Protein AF-A0A6N2R2C9-F1 (afdb_monomer_lite)

Organism: NCBI:txid674529

Structure (mmCIF, N/CA/C/O backbone):
data_AF-A0A6N2R2C9-F1
#
_entry.id   AF-A0A6N2R2C9-F1
#
loop_
_atom_site.group_PDB
_atom_site.id
_atom_site.type_symbol
_atom_site.label_atom_id
_atom_site.label_alt_id
_atom_site.label_comp_id
_atom_site.label_asym_id
_atom_site.label_entity_id
_atom_site.label_seq_id
_atom_site.pdbx_PDB_ins_code
_atom_site.Cartn_x
_atom_site.Cartn_y
_atom_site.Cartn_z
_atom_site.occupancy
_atom_site.B_iso_or_equiv
_atom_site.auth_seq_id
_atom_site.auth_comp_id
_atom_site.auth_asym_id
_atom_site.auth_atom_id
_atom_site.pdbx_PDB_model_num
ATOM 1 N N . MET A 1 1 ? 15.993 -13.876 -35.920 1.00 59.88 1 MET A N 1
ATOM 2 C CA . 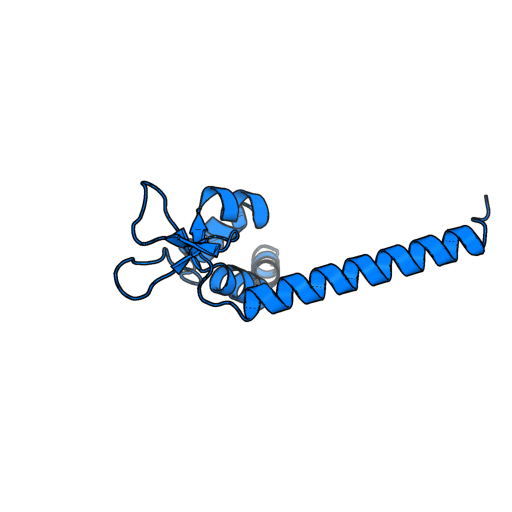MET A 1 1 ? 16.443 -12.475 -36.031 1.00 59.88 1 MET A CA 1
ATOM 3 C C . MET A 1 1 ? 17.243 -12.189 -34.775 1.00 59.88 1 MET A C 1
ATOM 5 O O . MET A 1 1 ? 16.663 -12.240 -33.697 1.00 59.88 1 MET A O 1
ATOM 9 N N . GLU A 1 2 ? 18.564 -12.057 -34.881 1.00 79.12 2 GLU A N 1
ATOM 10 C CA . GLU A 1 2 ? 19.396 -11.704 -33.725 1.00 79.12 2 GLU A CA 1
ATOM 11 C C . GLU A 1 2 ? 19.153 -10.237 -33.366 1.00 79.12 2 GLU A C 1
ATOM 13 O O . GLU A 1 2 ? 19.102 -9.375 -34.241 1.00 79.12 2 GLU A O 1
ATOM 18 N N . ILE A 1 3 ? 18.924 -9.974 -32.081 1.00 76.44 3 ILE A N 1
ATOM 19 C CA . ILE A 1 3 ? 18.761 -8.615 -31.564 1.00 76.44 3 ILE A CA 1
ATOM 20 C C . ILE A 1 3 ? 20.155 -7.997 -31.486 1.00 76.44 3 ILE A C 1
ATOM 22 O O . ILE A 1 3 ? 21.055 -8.599 -30.901 1.00 76.44 3 ILE A O 1
ATOM 26 N N . ASP A 1 4 ? 20.311 -6.802 -32.055 1.00 91.69 4 ASP A N 1
ATOM 27 C CA . ASP A 1 4 ? 21.563 -6.048 -32.027 1.00 91.69 4 ASP A CA 1
ATOM 28 C C . ASP A 1 4 ? 22.103 -5.928 -30.579 1.00 91.69 4 ASP A C 1
ATOM 30 O O . ASP A 1 4 ? 21.334 -5.602 -29.663 1.00 91.69 4 ASP A O 1
ATOM 34 N N . PRO A 1 5 ? 23.402 -6.189 -30.337 1.00 89.25 5 PRO A N 1
ATOM 35 C CA . PRO A 1 5 ? 23.994 -6.131 -29.001 1.00 89.25 5 PRO A CA 1
ATOM 36 C C . PRO A 1 5 ? 23.777 -4.798 -28.267 1.00 89.25 5 PRO A C 1
ATOM 38 O O . PRO A 1 5 ? 23.577 -4.802 -27.051 1.00 89.25 5 PRO A O 1
ATOM 41 N N . ILE A 1 6 ? 23.761 -3.672 -28.986 1.00 89.56 6 ILE A N 1
ATOM 42 C CA . ILE A 1 6 ? 23.515 -2.333 -28.433 1.00 89.56 6 ILE A CA 1
ATOM 43 C C . ILE A 1 6 ? 22.054 -2.216 -27.987 1.00 89.56 6 ILE A C 1
ATOM 45 O O . ILE A 1 6 ? 21.775 -1.737 -26.886 1.00 89.56 6 ILE A O 1
ATOM 49 N N . ILE A 1 7 ? 21.115 -2.716 -28.798 1.00 86.56 7 ILE A N 1
ATOM 50 C CA . ILE A 1 7 ? 19.684 -2.738 -28.456 1.00 86.56 7 ILE A CA 1
ATOM 51 C C . ILE A 1 7 ? 19.449 -3.610 -27.219 1.00 86.56 7 ILE A C 1
ATOM 53 O O . ILE A 1 7 ? 18.740 -3.204 -26.296 1.00 86.56 7 ILE A O 1
ATOM 57 N N . LYS A 1 8 ? 20.085 -4.784 -27.154 1.00 90.88 8 LYS A N 1
ATOM 58 C CA . LYS A 1 8 ? 20.008 -5.669 -25.986 1.00 90.88 8 LYS A CA 1
ATOM 59 C C . LYS A 1 8 ? 20.533 -4.980 -24.722 1.00 90.88 8 LYS A C 1
ATOM 61 O O . LYS A 1 8 ? 19.867 -5.018 -23.689 1.00 90.88 8 LYS A O 1
ATOM 66 N N . GLN A 1 9 ? 21.679 -4.304 -24.809 1.00 90.31 9 GLN A N 1
ATOM 67 C CA . GLN A 1 9 ? 22.265 -3.586 -23.678 1.00 90.31 9 GLN A CA 1
ATOM 68 C C . GLN A 1 9 ? 21.373 -2.429 -23.200 1.00 90.31 9 GLN A C 1
ATOM 70 O O . GLN A 1 9 ? 21.184 -2.256 -21.995 1.00 90.31 9 GLN A O 1
ATOM 75 N N . ALA A 1 10 ? 20.773 -1.670 -24.120 1.00 90.62 10 ALA A N 1
ATOM 76 C CA . ALA A 1 10 ? 19.844 -0.594 -23.781 1.00 90.62 10 ALA A CA 1
ATOM 77 C C . ALA A 1 10 ? 18.594 -1.115 -23.046 1.00 90.62 10 ALA A C 1
ATOM 79 O O . ALA A 1 10 ? 18.179 -0.528 -22.045 1.00 90.62 10 ALA A O 1
ATOM 80 N N . ILE A 1 11 ? 18.035 -2.250 -23.487 1.00 87.81 11 ILE A N 1
ATOM 81 C CA . ILE A 1 11 ? 16.906 -2.912 -22.814 1.00 87.81 11 ILE A CA 1
AT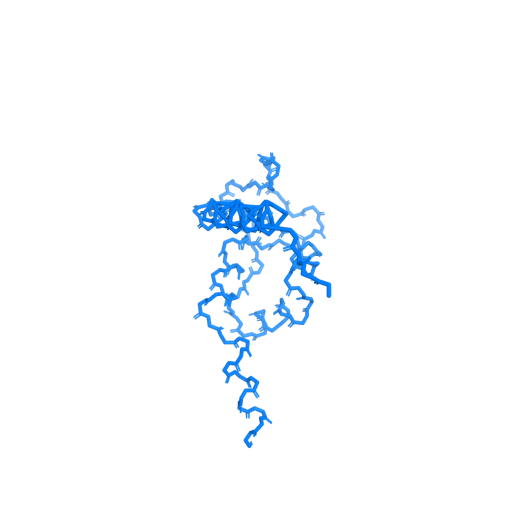OM 82 C C . ILE A 1 11 ? 17.302 -3.352 -21.399 1.00 87.81 11 ILE A C 1
ATOM 84 O O . ILE A 1 11 ? 16.572 -3.087 -20.445 1.00 87.81 11 ILE A O 1
ATOM 88 N N . GLU A 1 12 ? 18.466 -3.982 -21.232 1.00 91.06 12 GLU A N 1
ATOM 89 C CA . GLU A 1 12 ? 18.948 -4.428 -19.920 1.00 91.06 12 GLU A CA 1
ATOM 90 C C . GLU A 1 12 ? 19.169 -3.260 -18.946 1.00 91.06 12 GLU A C 1
ATOM 92 O O . GLU A 1 12 ? 18.816 -3.366 -17.768 1.00 91.06 12 GLU A O 1
ATOM 97 N N . ILE A 1 13 ? 19.715 -2.136 -19.424 1.00 92.56 13 ILE A N 1
ATOM 98 C CA . ILE A 1 13 ? 19.873 -0.910 -18.627 1.00 92.56 13 ILE A CA 1
ATOM 99 C C . ILE A 1 13 ? 18.502 -0.350 -18.242 1.00 92.56 13 ILE A C 1
ATOM 101 O O . ILE A 1 13 ? 18.270 -0.074 -17.065 1.00 92.56 13 ILE A O 1
ATOM 105 N N . GLY A 1 14 ? 17.578 -0.236 -19.199 1.00 87.38 14 GLY A N 1
ATOM 106 C CA . GLY A 1 14 ? 16.224 0.256 -18.945 1.00 87.38 14 GLY A CA 1
ATOM 107 C C . GLY A 1 14 ? 15.482 -0.579 -17.898 1.00 87.38 14 GLY A C 1
ATOM 108 O O . GLY A 1 14 ? 14.892 -0.028 -16.970 1.00 87.38 14 GLY A O 1
ATOM 109 N N . ILE A 1 15 ? 15.581 -1.910 -17.982 1.00 89.12 15 ILE A N 1
ATOM 110 C CA . ILE A 1 15 ? 14.994 -2.828 -16.996 1.00 89.12 15 ILE A CA 1
ATOM 111 C C . ILE A 1 15 ? 15.627 -2.625 -15.614 1.00 89.12 15 ILE A C 1
ATOM 113 O O . ILE A 1 15 ? 14.904 -2.537 -14.621 1.00 89.12 15 ILE A O 1
ATOM 117 N N . LYS A 1 16 ? 16.961 -2.526 -15.528 1.00 90.62 16 LYS A N 1
ATOM 118 C CA . LYS A 1 16 ? 17.662 -2.295 -14.253 1.00 90.62 16 LYS A CA 1
ATOM 119 C C . LYS A 1 16 ? 17.223 -0.990 -13.596 1.00 90.62 16 LYS A C 1
ATOM 121 O O . LYS A 1 16 ? 16.858 -1.010 -12.422 1.00 90.62 16 LYS A O 1
ATOM 126 N N . LEU A 1 17 ? 17.196 0.102 -14.359 1.00 89.50 17 LEU A N 1
ATOM 127 C CA . LEU A 1 17 ? 16.756 1.411 -13.875 1.00 89.50 17 LEU A CA 1
ATOM 128 C C . LEU A 1 17 ? 15.294 1.378 -13.419 1.00 89.50 17 LEU A C 1
ATOM 130 O O . LEU A 1 17 ? 14.974 1.895 -12.352 1.00 89.50 17 LEU A O 1
ATOM 134 N N . GLY A 1 18 ? 14.416 0.712 -14.174 1.00 83.38 18 GLY A N 1
ATOM 135 C CA . GLY A 1 18 ? 13.014 0.540 -13.791 1.00 83.38 18 GLY A CA 1
ATOM 136 C C . GLY A 1 18 ? 12.847 -0.231 -12.476 1.00 83.38 18 GLY A C 1
ATOM 137 O O . GLY A 1 18 ? 12.096 0.191 -11.597 1.00 83.38 18 GLY A O 1
ATOM 138 N N . ILE A 1 19 ? 13.586 -1.332 -12.301 1.00 84.00 19 ILE A N 1
ATOM 139 C CA . ILE A 1 19 ? 13.575 -2.120 -11.057 1.00 84.00 19 ILE A CA 1
ATOM 140 C C . ILE A 1 19 ? 14.098 -1.291 -9.879 1.00 84.00 19 ILE A C 1
ATOM 142 O O . ILE A 1 19 ? 13.546 -1.365 -8.779 1.00 84.00 19 ILE A O 1
ATOM 146 N N . GLU A 1 20 ? 15.166 -0.525 -10.084 1.00 88.19 20 GLU A N 1
ATOM 147 C CA . GLU A 1 20 ? 15.757 0.317 -9.047 1.00 88.19 20 GLU A CA 1
ATOM 148 C C . GLU A 1 20 ? 14.812 1.448 -8.625 1.00 88.19 20 GLU A C 1
ATOM 150 O O . GLU A 1 20 ? 14.566 1.621 -7.430 1.00 88.19 20 GLU A O 1
ATOM 155 N N . ALA A 1 21 ? 14.200 2.143 -9.587 1.00 84.25 21 ALA A N 1
ATOM 156 C CA . ALA A 1 21 ? 13.194 3.168 -9.326 1.00 84.25 21 ALA A CA 1
ATOM 157 C C . ALA A 1 21 ? 12.016 2.607 -8.513 1.00 84.25 21 ALA A C 1
ATOM 159 O O . ALA A 1 21 ? 11.673 3.159 -7.465 1.00 84.25 21 ALA A O 1
ATOM 160 N N . TYR A 1 22 ? 11.478 1.451 -8.918 1.00 80.88 22 TYR A N 1
ATOM 161 C CA . TYR A 1 22 ? 10.410 0.772 -8.183 1.00 80.88 22 TYR A CA 1
ATOM 162 C C . TYR A 1 22 ? 10.822 0.420 -6.748 1.00 80.88 22 TYR A C 1
ATOM 164 O O . TYR A 1 22 ? 10.072 0.651 -5.798 1.00 80.88 22 TYR A O 1
ATOM 172 N N . ARG A 1 23 ? 12.029 -0.129 -6.554 1.00 82.38 23 ARG A N 1
ATOM 173 C CA . ARG A 1 23 ? 12.541 -0.459 -5.214 1.00 82.38 23 ARG A CA 1
ATOM 174 C C . ARG A 1 23 ? 12.670 0.785 -4.342 1.00 82.38 23 ARG A C 1
ATOM 176 O O . ARG A 1 23 ? 12.336 0.718 -3.159 1.00 82.38 23 ARG A O 1
ATOM 183 N N . ASN A 1 24 ? 13.132 1.896 -4.905 1.00 85.19 24 ASN A N 1
ATOM 184 C CA . ASN A 1 24 ? 13.299 3.153 -4.184 1.00 85.19 24 ASN A CA 1
ATOM 185 C C . ASN A 1 24 ? 11.952 3.742 -3.757 1.00 85.19 24 ASN A C 1
ATOM 187 O O . ASN A 1 24 ? 11.776 4.045 -2.576 1.00 85.19 24 ASN A O 1
ATOM 191 N N . GLU A 1 25 ? 10.984 3.810 -4.671 1.00 79.75 25 GLU A N 1
ATOM 192 C CA . GLU A 1 25 ? 9.621 4.270 -4.383 1.00 79.75 25 GLU A CA 1
ATOM 193 C C . GLU A 1 25 ? 8.944 3.385 -3.326 1.00 79.75 25 GLU A C 1
ATOM 195 O O . GLU A 1 25 ? 8.449 3.869 -2.306 1.00 79.75 25 GLU A O 1
ATOM 200 N N . ARG A 1 26 ? 9.016 2.060 -3.499 1.00 79.56 26 ARG A N 1
ATOM 201 C CA . ARG A 1 26 ? 8.521 1.086 -2.521 1.00 79.56 26 ARG A CA 1
ATOM 202 C C . ARG A 1 26 ? 9.132 1.319 -1.140 1.00 79.56 26 ARG A C 1
ATOM 204 O O . ARG A 1 26 ? 8.414 1.341 -0.140 1.00 79.56 26 ARG A O 1
ATOM 211 N N . ASN A 1 27 ? 10.453 1.465 -1.062 1.00 81.06 27 ASN A N 1
ATOM 212 C CA . ASN A 1 27 ? 11.151 1.654 0.207 1.00 81.06 27 ASN A CA 1
ATOM 213 C C . ASN A 1 27 ? 10.788 2.993 0.863 1.00 81.06 27 ASN A C 1
ATOM 215 O O . ASN A 1 27 ? 10.672 3.049 2.089 1.00 81.06 27 ASN A O 1
ATOM 219 N N . ALA A 1 28 ? 10.579 4.053 0.079 1.00 80.12 28 ALA A N 1
ATOM 220 C CA . ALA A 1 28 ? 10.089 5.333 0.580 1.00 80.12 28 ALA A CA 1
ATOM 221 C C . ALA A 1 28 ? 8.679 5.191 1.180 1.00 80.12 28 ALA A C 1
ATOM 223 O O . ALA A 1 28 ? 8.453 5.606 2.319 1.00 80.12 28 ALA A O 1
ATOM 224 N N . ASN A 1 29 ? 7.775 4.501 0.481 1.00 79.94 29 ASN A N 1
ATOM 225 C CA . ASN A 1 29 ? 6.405 4.256 0.939 1.00 79.94 29 ASN A CA 1
ATOM 226 C C . ASN A 1 29 ? 6.341 3.358 2.186 1.00 79.94 29 ASN A C 1
ATOM 228 O O . ASN A 1 29 ? 5.558 3.615 3.097 1.00 79.94 29 ASN A O 1
ATOM 232 N N . LEU A 1 30 ? 7.210 2.348 2.293 1.00 78.12 30 LEU A N 1
ATOM 233 C CA . LEU A 1 30 ? 7.322 1.519 3.501 1.00 78.12 30 LEU A CA 1
ATOM 234 C C . LEU A 1 30 ? 7.866 2.296 4.711 1.00 78.12 30 LEU A C 1
ATOM 236 O O . LEU A 1 30 ? 7.489 2.001 5.850 1.00 78.12 30 LEU A O 1
ATOM 240 N N . LYS A 1 31 ? 8.758 3.269 4.483 1.00 83.12 31 LYS A N 1
ATOM 241 C CA . LYS A 1 31 ? 9.277 4.157 5.536 1.00 83.12 31 LYS A CA 1
ATOM 242 C C . LYS A 1 31 ? 8.236 5.192 5.962 1.00 83.12 31 LYS A C 1
ATOM 244 O O . LYS A 1 31 ? 8.151 5.504 7.152 1.00 83.12 31 LYS A O 1
ATOM 249 N N . ASN A 1 32 ? 7.436 5.706 5.028 1.00 85.00 32 ASN A N 1
ATOM 250 C CA . ASN A 1 32 ? 6.434 6.721 5.320 1.00 85.00 32 ASN A CA 1
ATOM 251 C C . ASN A 1 32 ? 5.142 6.110 5.885 1.00 85.00 32 ASN A C 1
ATOM 253 O O . ASN A 1 32 ? 4.210 5.740 5.172 1.00 85.00 32 ASN A O 1
ATOM 257 N N . LYS A 1 33 ? 5.062 6.067 7.216 1.00 88.19 33 LYS A N 1
ATOM 258 C CA . LYS A 1 33 ? 3.907 5.500 7.922 1.00 88.19 33 LYS A CA 1
ATOM 259 C C . LYS A 1 33 ? 2.645 6.376 7.896 1.00 88.19 33 LYS A C 1
ATOM 261 O O . LYS A 1 33 ? 1.602 5.916 8.356 1.00 88.19 33 LYS A O 1
ATOM 266 N N . LYS A 1 34 ? 2.735 7.607 7.378 1.00 90.50 34 LYS A N 1
ATOM 267 C CA . LYS A 1 34 ? 1.664 8.615 7.437 1.00 90.50 34 LYS A CA 1
ATOM 268 C C . LYS A 1 34 ? 0.777 8.673 6.196 1.00 90.50 34 LYS A C 1
ATOM 270 O O . LYS A 1 34 ? -0.205 9.410 6.201 1.00 90.50 34 LYS A O 1
ATOM 275 N N . ILE A 1 35 ? 1.119 7.923 5.149 1.00 92.56 35 ILE A N 1
ATOM 276 C CA . ILE A 1 35 ? 0.343 7.917 3.909 1.00 92.56 35 ILE A CA 1
ATOM 277 C C . ILE A 1 35 ? -0.934 7.103 4.111 1.00 92.56 35 ILE A C 1
ATOM 279 O O . ILE A 1 35 ? -0.884 5.903 4.417 1.00 92.56 35 ILE A O 1
ATOM 283 N N . LEU A 1 36 ? -2.068 7.758 3.892 1.00 93.56 36 LEU A N 1
ATOM 284 C CA . LEU A 1 36 ? -3.370 7.131 3.754 1.00 93.56 36 LEU A CA 1
ATOM 285 C C . LEU A 1 36 ? -3.751 7.026 2.283 1.00 93.56 36 LEU A C 1
ATOM 287 O O . LEU A 1 36 ? -3.594 7.972 1.516 1.00 93.56 36 LEU A O 1
ATOM 291 N N . ILE A 1 37 ? -4.331 5.887 1.924 1.00 94.38 37 ILE A N 1
ATOM 292 C CA . ILE A 1 37 ? -4.975 5.682 0.628 1.00 94.38 37 ILE A CA 1
ATOM 293 C C . ILE A 1 37 ? -6.442 5.345 0.847 1.00 94.38 37 ILE A C 1
ATOM 295 O O . ILE A 1 37 ? -6.795 4.662 1.815 1.00 94.38 37 ILE A O 1
ATOM 299 N N . CYS A 1 38 ? -7.310 5.829 -0.037 1.00 94.38 38 CYS A N 1
ATOM 300 C CA . CYS A 1 38 ? -8.717 5.471 0.026 1.00 94.38 38 CYS A CA 1
ATOM 301 C C . CYS A 1 38 ? -8.928 4.025 -0.454 1.00 94.38 38 CYS A C 1
ATOM 303 O O . CYS A 1 38 ? -8.107 3.453 -1.179 1.00 94.38 38 CYS A O 1
ATOM 305 N N . ARG A 1 39 ? -10.047 3.414 -0.056 1.00 94.06 39 ARG A N 1
ATOM 306 C CA . ARG A 1 39 ? -10.381 2.031 -0.419 1.00 94.06 39 ARG A CA 1
ATOM 307 C C . ARG A 1 39 ? -10.361 1.795 -1.925 1.00 94.06 39 ARG A C 1
ATOM 309 O O . ARG A 1 39 ? -9.808 0.791 -2.354 1.00 94.06 39 ARG A O 1
ATOM 316 N N . SER A 1 40 ? -10.938 2.693 -2.721 1.00 93.19 40 SER A N 1
ATOM 317 C CA . SER A 1 40 ? -10.963 2.549 -4.181 1.00 93.19 40 SER A CA 1
ATOM 318 C C . SER A 1 40 ? -9.559 2.533 -4.780 1.00 93.19 40 SER A C 1
ATOM 320 O O . SER A 1 40 ? -9.284 1.706 -5.648 1.00 93.19 40 SER A O 1
ATOM 322 N N . ASP A 1 41 ? -8.643 3.360 -4.272 1.00 93.56 41 ASP A N 1
ATOM 323 C CA . ASP A 1 41 ? -7.248 3.359 -4.723 1.00 93.56 41 ASP A CA 1
ATOM 324 C C . ASP A 1 41 ? -6.509 2.096 -4.290 1.00 93.56 41 ASP A C 1
ATOM 326 O O . ASP A 1 41 ? -5.774 1.504 -5.083 1.00 93.56 41 ASP A O 1
ATOM 330 N N . ALA A 1 42 ? -6.745 1.634 -3.061 1.00 93.19 42 ALA A N 1
ATOM 331 C CA . ALA A 1 42 ? -6.207 0.369 -2.577 1.00 93.19 42 ALA A CA 1
ATOM 332 C C . ALA A 1 42 ? -6.685 -0.809 -3.443 1.00 93.19 42 ALA A C 1
ATOM 334 O O . ALA A 1 42 ? -5.888 -1.647 -3.865 1.00 93.19 42 ALA A O 1
ATOM 335 N N . GLU A 1 43 ? -7.979 -0.862 -3.759 1.00 94.19 43 GLU A N 1
ATOM 336 C CA . GLU A 1 43 ? -8.564 -1.903 -4.603 1.00 94.19 43 GLU A CA 1
ATOM 337 C C . GLU A 1 43 ? -8.057 -1.824 -6.051 1.00 94.19 43 GLU A C 1
ATOM 339 O O . GLU A 1 43 ? -7.835 -2.871 -6.659 1.00 94.19 43 GLU A O 1
ATOM 344 N N . ARG A 1 44 ? -7.811 -0.618 -6.583 1.00 94.06 44 ARG A N 1
ATOM 345 C CA . ARG A 1 44 ? -7.214 -0.410 -7.913 1.00 94.06 44 ARG A CA 1
ATOM 346 C C . ARG A 1 44 ? -5.761 -0.886 -7.980 1.00 94.06 44 ARG A C 1
ATOM 348 O O . ARG A 1 44 ? -5.371 -1.486 -8.974 1.00 94.06 44 ARG A O 1
ATOM 355 N N . ARG A 1 45 ? -4.967 -0.626 -6.937 1.00 90.38 45 ARG A N 1
ATOM 356 C CA . ARG A 1 45 ? -3.524 -0.933 -6.898 1.00 90.38 45 ARG A CA 1
ATOM 357 C C . ARG A 1 45 ? -3.220 -2.385 -6.553 1.00 90.38 45 ARG A C 1
ATOM 359 O O . ARG A 1 45 ? -2.361 -2.996 -7.175 1.00 90.38 45 ARG A O 1
ATOM 366 N N . PHE A 1 46 ? -3.906 -2.927 -5.550 1.00 89.25 46 PHE A N 1
ATOM 367 C CA . PHE A 1 46 ? -3.615 -4.256 -4.999 1.00 89.25 46 PHE A CA 1
ATOM 368 C C . PHE A 1 46 ? -4.646 -5.313 -5.411 1.00 89.25 46 PHE A C 1
ATOM 370 O O . PHE A 1 46 ? -4.418 -6.505 -5.224 1.00 89.25 46 PHE A O 1
ATOM 377 N N . GLY A 1 47 ? -5.783 -4.893 -5.970 1.00 89.06 47 GLY A N 1
ATOM 378 C CA . GLY A 1 47 ? -6.890 -5.760 -6.350 1.00 89.06 47 GLY A CA 1
ATOM 379 C C . GLY A 1 47 ? -7.959 -5.866 -5.260 1.00 89.06 47 GLY A C 1
ATOM 380 O O . GLY A 1 47 ? -7.683 -6.142 -4.090 1.00 89.06 47 GLY A O 1
ATOM 381 N N . ARG A 1 48 ? -9.229 -5.738 -5.658 1.00 91.25 48 ARG A N 1
ATOM 382 C CA . ARG A 1 48 ? -10.391 -5.828 -4.752 1.00 91.25 48 ARG A CA 1
ATOM 383 C C . ARG A 1 48 ? -10.431 -7.117 -3.925 1.00 91.25 48 ARG A C 1
ATOM 385 O O . ARG A 1 48 ? -10.738 -7.090 -2.733 1.00 91.25 48 ARG A O 1
ATOM 392 N N . GLY A 1 49 ? -10.109 -8.253 -4.547 1.00 88.31 49 GLY A N 1
ATOM 393 C CA . GLY A 1 49 ? -10.069 -9.556 -3.875 1.00 88.31 49 GLY A CA 1
ATOM 394 C C . GLY A 1 49 ? -8.993 -9.643 -2.789 1.00 88.31 49 GLY A C 1
ATOM 395 O O . GLY A 1 49 ? -9.218 -10.295 -1.768 1.00 88.31 49 GLY A O 1
ATOM 396 N N . VAL A 1 50 ? -7.868 -8.948 -2.983 1.00 89.00 50 VAL A N 1
ATOM 397 C CA . VAL A 1 50 ? -6.760 -8.881 -2.023 1.00 89.00 50 VAL A CA 1
ATOM 398 C C . VAL A 1 50 ? -7.174 -8.065 -0.813 1.00 89.00 50 VAL A C 1
ATOM 400 O O . VAL A 1 50 ? -7.172 -8.604 0.291 1.00 89.00 50 VAL A O 1
ATOM 403 N N . ILE A 1 51 ? -7.627 -6.823 -1.017 1.00 92.06 51 ILE A N 1
ATOM 404 C CA . ILE A 1 51 ? -8.069 -5.945 0.077 1.00 92.06 51 ILE A CA 1
ATOM 405 C C . ILE A 1 51 ? -9.146 -6.633 0.920 1.00 92.06 51 ILE A C 1
ATOM 407 O O . ILE A 1 51 ? -9.008 -6.737 2.138 1.00 92.06 51 ILE A O 1
ATOM 411 N N . ARG A 1 52 ? -10.158 -7.229 0.277 1.00 90.25 52 ARG A N 1
ATOM 412 C CA . ARG A 1 52 ? -11.219 -7.960 0.983 1.00 90.25 52 ARG A CA 1
ATOM 413 C C . ARG A 1 52 ? -10.689 -9.156 1.783 1.00 90.25 52 ARG A C 1
ATOM 415 O O . ARG A 1 52 ? -11.224 -9.453 2.849 1.00 90.25 52 ARG A O 1
ATOM 422 N N . ASN A 1 53 ? -9.679 -9.875 1.286 1.00 88.25 53 ASN A N 1
ATOM 423 C CA . ASN A 1 53 ? -9.062 -10.977 2.035 1.00 88.25 53 ASN A CA 1
ATOM 424 C C . ASN A 1 53 ? -8.280 -10.466 3.247 1.00 88.25 53 ASN A C 1
ATOM 426 O O . ASN A 1 53 ? -8.400 -11.047 4.323 1.00 88.25 53 ASN A O 1
ATOM 430 N N . LEU A 1 54 ? -7.509 -9.389 3.078 1.00 89.25 54 LEU A N 1
ATOM 431 C CA . LEU A 1 54 ? -6.738 -8.782 4.161 1.00 89.25 54 LEU A CA 1
ATOM 432 C C . LEU A 1 54 ? -7.660 -8.276 5.283 1.00 89.25 54 LEU A C 1
ATOM 434 O O . LEU A 1 54 ? -7.392 -8.551 6.451 1.00 89.25 54 LEU A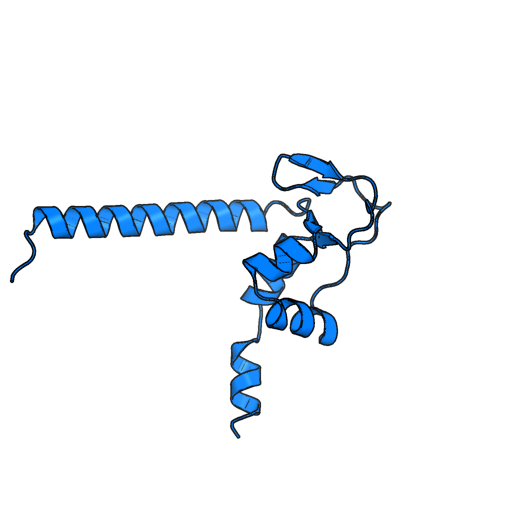 O 1
ATOM 438 N N . GLU A 1 55 ? -8.783 -7.636 4.935 1.00 90.50 55 GLU A N 1
ATOM 439 C CA . GLU A 1 55 ? -9.817 -7.216 5.893 1.00 90.50 55 GLU A CA 1
ATOM 440 C C . GLU A 1 55 ? -10.443 -8.412 6.624 1.00 90.50 55 GLU A C 1
ATOM 442 O O . GLU A 1 55 ? -10.474 -8.447 7.853 1.00 90.50 55 GLU A O 1
ATOM 447 N N . LYS A 1 56 ? -10.910 -9.432 5.883 1.00 88.69 56 LYS A N 1
ATOM 448 C CA . LYS A 1 56 ? -11.536 -10.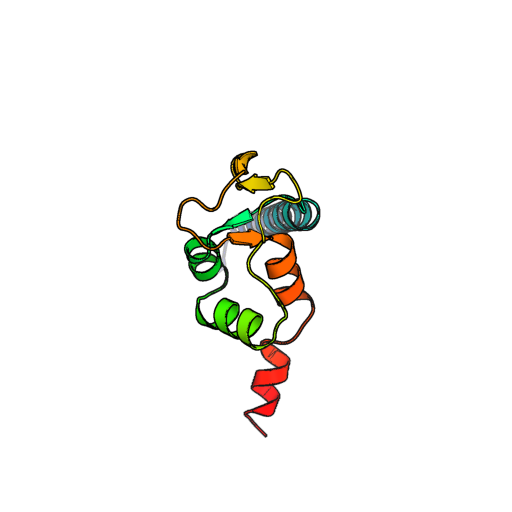635 6.470 1.00 88.69 56 LYS A CA 1
ATOM 449 C C . LYS A 1 56 ? -10.617 -11.349 7.459 1.00 88.69 56 LYS A C 1
ATOM 451 O O . LYS A 1 56 ? -11.087 -11.893 8.454 1.00 88.69 56 LYS A O 1
ATOM 456 N N . ARG A 1 57 ? -9.314 -11.361 7.174 1.00 84.12 57 ARG A N 1
ATOM 457 C CA . ARG A 1 57 ? -8.284 -11.989 8.010 1.00 84.12 57 ARG A CA 1
ATOM 458 C C . ARG A 1 57 ? -7.754 -11.068 9.105 1.00 84.12 57 ARG A C 1
ATOM 460 O O . ARG A 1 57 ? -6.869 -11.492 9.840 1.00 84.12 57 ARG A O 1
ATOM 467 N N . LYS A 1 58 ? -8.281 -9.843 9.220 1.00 88.69 58 LYS A N 1
ATOM 468 C CA . LYS A 1 58 ? -7.870 -8.852 10.223 1.00 88.69 58 LYS A CA 1
ATOM 469 C C . LYS A 1 58 ? -6.371 -8.517 10.150 1.00 88.69 58 LYS A C 1
ATOM 471 O O . LYS A 1 58 ? -5.732 -8.287 11.170 1.00 88.69 58 LYS A O 1
ATOM 476 N N . LEU A 1 59 ? -5.809 -8.530 8.938 1.00 87.31 59 LEU A N 1
ATOM 477 C CA . LEU A 1 59 ? -4.407 -8.173 8.676 1.00 87.31 59 LEU A CA 1
ATOM 478 C C . LEU A 1 59 ? -4.236 -6.680 8.381 1.00 87.31 59 LEU A C 1
ATOM 480 O O . LEU A 1 59 ? -3.158 -6.134 8.585 1.00 87.31 59 LEU A O 1
ATOM 484 N N . VAL A 1 60 ? -5.297 -6.035 7.897 1.00 91.06 60 VAL A N 1
ATOM 485 C CA . VAL A 1 60 ? -5.384 -4.583 7.712 1.00 91.06 60 VAL A CA 1
ATOM 486 C C . VAL A 1 60 ? -6.717 -4.103 8.263 1.00 91.06 60 VAL A C 1
ATOM 488 O O . VAL A 1 60 ? -7.717 -4.824 8.196 1.00 91.06 60 VAL A O 1
ATOM 491 N N . PHE A 1 61 ? -6.734 -2.879 8.776 1.00 90.88 61 PHE A N 1
ATOM 492 C CA . PHE A 1 61 ? -7.928 -2.257 9.331 1.00 90.88 61 PHE A CA 1
ATOM 493 C C . PHE A 1 61 ? -8.134 -0.873 8.713 1.00 90.88 61 PHE A C 1
ATOM 495 O O . PHE A 1 61 ? -7.153 -0.199 8.391 1.00 90.88 61 PHE A O 1
ATOM 502 N N . PRO A 1 62 ? -9.392 -0.428 8.557 1.00 92.38 62 PRO A N 1
ATOM 503 C CA . PRO A 1 62 ? -9.685 0.968 8.281 1.00 92.38 62 PRO A CA 1
ATOM 504 C C . PRO A 1 62 ? -9.017 1.887 9.300 1.00 92.38 62 PRO A C 1
ATOM 506 O O . PRO A 1 62 ? -9.107 1.661 10.511 1.00 92.38 62 PRO A O 1
ATOM 509 N N . TYR A 1 63 ? -8.381 2.941 8.807 1.00 92.75 63 TYR A N 1
ATOM 510 C CA . TYR A 1 63 ? -7.785 3.963 9.647 1.00 92.75 63 TYR A CA 1
ATOM 511 C C . TYR A 1 63 ? -8.864 4.695 10.451 1.00 92.75 63 TYR A C 1
ATOM 513 O O . TYR A 1 63 ? -9.889 5.111 9.908 1.00 92.75 63 TYR A O 1
ATOM 521 N N . GLN A 1 64 ? -8.608 4.861 11.747 1.00 89.94 64 GLN A N 1
ATOM 522 C CA . GLN A 1 64 ? -9.449 5.634 12.653 1.00 89.94 64 GLN A CA 1
ATOM 523 C C . GLN A 1 64 ? -8.858 7.037 12.795 1.00 89.94 64 GLN A C 1
ATOM 525 O O . GLN A 1 64 ? -7.710 7.200 13.211 1.00 89.94 64 GLN A O 1
ATOM 530 N N . PHE A 1 65 ? -9.638 8.047 12.422 1.00 87.81 65 PHE A N 1
ATOM 531 C CA . PHE A 1 65 ? -9.228 9.448 12.492 1.00 87.81 65 PHE A CA 1
ATOM 532 C C . PHE A 1 65 ? -9.214 9.964 13.938 1.00 87.81 65 PHE A C 1
ATOM 534 O O . PHE A 1 65 ? -9.898 9.427 14.805 1.00 87.81 65 PHE A O 1
ATOM 541 N N . GLY A 1 66 ? -8.436 11.022 14.187 1.00 78.94 66 GLY A N 1
ATOM 542 C CA . GLY A 1 66 ? -8.363 11.695 15.493 1.00 78.94 66 GLY A CA 1
ATOM 543 C C . GLY A 1 66 ? -7.139 11.357 16.350 1.00 78.94 66 GLY A C 1
ATOM 544 O O . GLY A 1 66 ? -7.007 11.896 17.442 1.00 78.94 66 GLY A O 1
ATOM 545 N N . ILE A 1 67 ? -6.233 10.502 15.864 1.00 73.88 67 ILE A N 1
ATOM 546 C CA . ILE A 1 67 ? -5.035 10.078 16.612 1.00 73.88 67 ILE A CA 1
ATOM 547 C C . ILE A 1 67 ? -3.788 10.839 16.146 1.00 73.88 67 ILE A C 1
ATOM 549 O O . ILE A 1 67 ? -3.010 11.339 16.954 1.00 73.88 67 ILE A O 1
ATOM 553 N N . GLU A 1 68 ? -3.589 10.939 14.833 1.00 82.56 68 GLU A N 1
ATOM 554 C CA . GLU A 1 68 ? -2.408 11.555 14.231 1.00 82.56 68 GLU A CA 1
ATOM 555 C C . GLU A 1 68 ? -2.762 12.286 12.929 1.00 82.56 68 GLU A C 1
ATOM 557 O O . GLU A 1 68 ? -3.738 11.955 12.248 1.00 82.56 68 GLU A O 1
ATOM 562 N N . THR A 1 69 ? -1.961 13.299 12.579 1.00 84.00 69 THR A N 1
ATOM 563 C CA . THR A 1 69 ? -2.069 13.985 11.285 1.00 84.00 69 THR A CA 1
ATOM 564 C C . THR A 1 69 ? -1.498 13.102 10.187 1.00 84.00 69 THR A C 1
ATOM 566 O O . THR A 1 69 ? -0.304 12.788 10.190 1.00 84.00 69 THR A O 1
ATOM 569 N N . MET A 1 70 ? -2.353 12.766 9.229 1.00 90.69 70 MET A N 1
ATOM 570 C CA . MET A 1 70 ? -2.017 11.925 8.090 1.00 90.69 70 MET A CA 1
ATOM 571 C C . MET A 1 70 ? -1.963 12.720 6.801 1.00 90.69 70 MET A C 1
ATOM 573 O O . MET A 1 70 ? -2.459 13.845 6.748 1.00 90.69 70 MET A O 1
ATOM 577 N N . VAL A 1 71 ? -1.356 12.130 5.775 1.00 91.75 71 VAL A N 1
ATOM 578 C CA . VAL A 1 71 ? -1.250 12.732 4.445 1.00 91.75 71 VAL A CA 1
ATOM 579 C C . VAL A 1 71 ? -1.735 11.779 3.358 1.00 91.75 71 VAL A C 1
ATOM 581 O O . VAL A 1 71 ? -1.702 10.561 3.541 1.00 91.75 71 VAL A O 1
ATOM 584 N N . ASN A 1 72 ? -2.195 12.325 2.235 1.00 88.88 72 ASN A N 1
ATOM 585 C CA . ASN A 1 72 ? -2.338 11.568 0.993 1.00 88.88 72 ASN A CA 1
ATOM 586 C C . ASN A 1 72 ? -0.949 11.357 0.348 1.00 88.88 72 ASN A C 1
ATOM 588 O O . ASN A 1 72 ? 0.090 11.701 0.915 1.00 88.88 72 ASN A O 1
ATOM 592 N N . GLU A 1 73 ? -0.925 10.776 -0.847 1.00 84.31 73 GLU A N 1
ATOM 593 C CA . GLU A 1 73 ? 0.318 10.553 -1.596 1.00 84.31 73 GLU A CA 1
ATOM 594 C C . GLU A 1 73 ? 0.935 11.835 -2.165 1.00 84.31 73 GLU A C 1
ATOM 596 O O . GLU A 1 73 ? 2.143 11.883 -2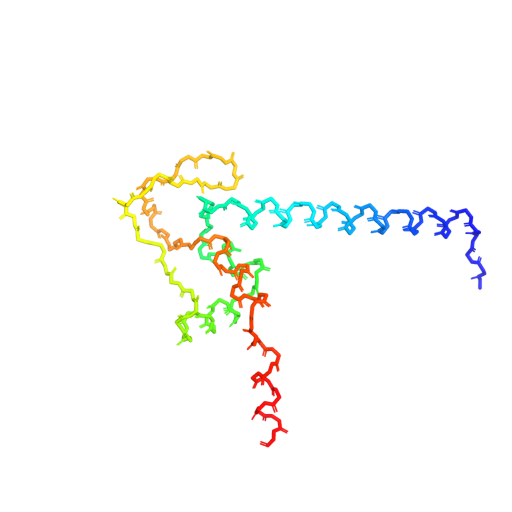.376 1.00 84.31 73 GLU A O 1
ATOM 601 N N . GLU A 1 74 ? 0.129 12.878 -2.359 1.00 85.81 74 GLU A N 1
ATOM 602 C CA . GLU A 1 74 ? 0.564 14.204 -2.819 1.00 85.81 74 GLU A CA 1
ATOM 603 C C . GLU A 1 74 ? 1.161 15.046 -1.672 1.00 85.81 74 GLU A C 1
ATOM 605 O O . GLU A 1 74 ? 1.799 16.069 -1.907 1.00 85.81 74 GLU A O 1
ATOM 610 N N . GLY A 1 75 ? 1.024 14.584 -0.423 1.00 84.88 75 GLY A N 1
ATOM 611 C CA . GLY A 1 75 ? 1.506 15.262 0.780 1.00 84.88 75 GLY A CA 1
ATOM 612 C C . GLY A 1 75 ? 0.464 16.148 1.469 1.00 84.88 75 GLY A C 1
ATOM 613 O O . GLY A 1 75 ? 0.757 16.724 2.520 1.00 84.88 75 GLY A O 1
ATOM 614 N N . ASP A 1 76 ? -0.759 16.221 0.945 1.00 88.56 76 ASP A N 1
ATOM 615 C CA . ASP A 1 76 ? -1.847 16.978 1.554 1.00 88.56 76 ASP A CA 1
ATOM 616 C C . ASP A 1 76 ? -2.361 16.301 2.811 1.00 88.56 76 ASP A C 1
ATOM 618 O O . ASP A 1 76 ? -2.553 15.084 2.869 1.00 88.56 76 ASP A O 1
ATOM 622 N N . LYS A 1 77 ? -2.667 17.113 3.820 1.00 89.00 77 LYS A N 1
ATOM 623 C CA . LYS A 1 77 ? -3.188 16.623 5.093 1.00 89.00 77 LYS A CA 1
ATOM 624 C C . LYS A 1 77 ? -4.592 16.042 4.932 1.00 89.00 77 LYS A C 1
ATOM 626 O O . LYS A 1 77 ? -5.490 16.691 4.399 1.00 89.00 77 LYS A O 1
ATOM 631 N N . ILE A 1 78 ? -4.800 14.865 5.514 1.00 85.19 78 ILE A N 1
ATOM 632 C CA . ILE A 1 78 ? -6.116 14.255 5.697 1.00 85.19 78 ILE A CA 1
ATOM 633 C C . ILE A 1 78 ? -6.426 14.240 7.194 1.00 85.19 78 ILE A C 1
ATOM 635 O O . ILE A 1 78 ? -5.823 13.488 7.962 1.00 85.19 78 ILE A O 1
ATOM 639 N N . SER A 1 79 ? -7.359 15.093 7.611 1.00 81.75 79 SER A N 1
ATOM 640 C CA . SER A 1 79 ? -7.799 15.219 9.006 1.00 81.75 79 SER A CA 1
ATOM 641 C C . SER A 1 79 ? -9.105 14.485 9.303 1.00 81.75 79 SER A C 1
ATOM 643 O O . SER A 1 79 ? -9.358 14.154 10.458 1.00 81.75 79 SER A O 1
ATOM 645 N N . GLU A 1 80 ? -9.917 14.205 8.284 1.00 80.69 80 GLU A N 1
ATOM 646 C CA . GLU A 1 80 ? -11.251 13.625 8.443 1.00 80.69 80 GLU A CA 1
ATOM 647 C C . GLU A 1 80 ? -11.608 12.659 7.299 1.00 80.69 80 GLU A C 1
ATOM 649 O O . GLU A 1 80 ? -11.112 12.811 6.174 1.00 80.69 80 GLU A O 1
ATOM 654 N N . PRO A 1 81 ? -12.485 11.673 7.555 1.00 76.25 81 PRO A N 1
ATOM 655 C CA . PRO A 1 81 ? -12.989 10.786 6.522 1.00 76.25 81 PRO A CA 1
ATOM 656 C C . PRO A 1 81 ? -14.005 11.548 5.664 1.00 76.25 81 PRO A C 1
ATOM 658 O O . PRO A 1 81 ? -15.172 11.667 6.027 1.00 76.25 81 PRO A O 1
ATOM 661 N N . ARG A 1 82 ? -13.579 12.055 4.502 1.00 84.62 82 ARG A N 1
ATOM 662 C CA . ARG A 1 82 ? -14.437 12.746 3.515 1.00 84.62 82 ARG A CA 1
ATOM 663 C C . ARG A 1 82 ? -15.410 11.789 2.797 1.00 84.62 82 ARG A C 1
ATOM 665 O O . ARG A 1 82 ? -15.420 11.712 1.578 1.00 84.62 82 ARG A O 1
ATOM 672 N N . GLY A 1 83 ? -16.164 10.979 3.543 1.00 83.75 83 GLY A N 1
ATOM 673 C CA . GLY A 1 83 ? -17.055 9.940 3.007 1.00 83.75 83 GLY A CA 1
ATOM 674 C C . GLY A 1 83 ? -16.343 8.681 2.490 1.00 83.75 83 GLY A C 1
ATOM 675 O O . GLY A 1 83 ? -16.986 7.796 1.929 1.00 83.75 83 GLY A O 1
ATOM 676 N N . HIS A 1 84 ? -15.028 8.570 2.690 1.00 88.94 84 HIS A N 1
ATOM 677 C CA . HIS A 1 84 ? -14.227 7.435 2.235 1.00 88.94 84 HIS A CA 1
ATOM 678 C C . HIS A 1 84 ? -13.666 6.619 3.399 1.00 88.94 84 HIS A C 1
ATOM 680 O O . HIS A 1 84 ? -13.342 7.143 4.464 1.00 88.94 84 HIS A O 1
ATOM 686 N N . ILE A 1 85 ? -13.493 5.320 3.151 1.00 91.25 85 ILE A N 1
ATOM 687 C CA . ILE A 1 85 ? -12.706 4.438 4.012 1.00 91.25 85 ILE A CA 1
ATOM 688 C C . ILE A 1 85 ? -11.241 4.583 3.605 1.00 91.25 85 ILE A C 1
ATOM 690 O O . ILE A 1 85 ? -10.915 4.435 2.425 1.00 91.25 85 ILE A O 1
ATOM 694 N N . TYR A 1 86 ? -10.374 4.843 4.579 1.00 93.94 86 TYR A N 1
ATOM 695 C CA . TYR A 1 86 ? -8.936 4.981 4.371 1.00 93.94 86 TYR A CA 1
ATOM 696 C C . TYR A 1 86 ? -8.173 3.845 5.037 1.00 93.94 86 TYR A C 1
ATOM 698 O O . TYR A 1 86 ? -8.605 3.308 6.053 1.00 93.94 86 TYR A O 1
ATOM 706 N N . TYR A 1 87 ? -7.008 3.525 4.489 1.00 94.00 87 TYR A N 1
ATOM 707 C CA . TYR A 1 87 ? -6.054 2.584 5.063 1.00 94.00 87 TYR A CA 1
ATOM 708 C C . TYR A 1 87 ? -4.664 3.200 5.032 1.00 94.00 87 TYR A C 1
ATOM 710 O O . TYR A 1 87 ? -4.337 3.974 4.131 1.00 94.00 87 TYR A O 1
ATOM 718 N N . LYS A 1 88 ? -3.816 2.804 5.977 1.00 93.56 88 LYS A N 1
ATOM 719 C CA . LYS A 1 88 ? -2.389 3.119 5.934 1.00 93.56 88 LYS A CA 1
ATOM 720 C C . LYS A 1 88 ? -1.735 2.328 4.802 1.00 93.56 88 LYS A C 1
ATOM 722 O O . LYS A 1 88 ? -1.736 1.096 4.826 1.00 93.56 88 LYS A O 1
ATOM 727 N N . LEU A 1 89 ? -1.139 3.025 3.832 1.00 93.56 89 LEU A N 1
ATOM 728 C CA . LEU A 1 89 ? -0.495 2.393 2.672 1.00 93.56 89 LEU A CA 1
ATOM 729 C C . LEU A 1 89 ? 0.556 1.368 3.113 1.00 93.56 89 LEU A C 1
ATOM 731 O O . LEU A 1 89 ? 0.556 0.226 2.655 1.00 93.56 89 LEU A O 1
ATOM 735 N N . HIS A 1 90 ? 1.411 1.756 4.059 1.00 90.88 90 HIS A N 1
ATOM 736 C CA . HIS A 1 90 ? 2.486 0.899 4.548 1.00 90.88 90 HIS A CA 1
ATOM 737 C C . HIS A 1 90 ? 1.981 -0.383 5.235 1.00 90.88 90 HIS A C 1
ATOM 739 O O . HIS A 1 90 ? 2.677 -1.396 5.196 1.00 90.88 90 HIS A O 1
ATOM 745 N N . GLU A 1 91 ? 0.798 -0.370 5.860 1.00 91.00 91 GLU A N 1
ATOM 746 C CA . GLU A 1 91 ? 0.209 -1.563 6.485 1.00 91.00 91 GLU A CA 1
ATOM 747 C C . GLU A 1 91 ? -0.287 -2.540 5.424 1.00 91.00 91 GLU A C 1
ATOM 749 O O . GLU A 1 91 ? -0.010 -3.733 5.528 1.00 91.00 91 GLU A O 1
ATOM 754 N N . ILE A 1 92 ? -0.930 -2.040 4.361 1.00 91.88 92 ILE A N 1
ATOM 755 C CA . ILE A 1 92 ? -1.320 -2.869 3.214 1.00 91.88 92 ILE A CA 1
ATOM 756 C C . ILE A 1 92 ? -0.080 -3.476 2.557 1.00 91.88 92 ILE A C 1
ATOM 758 O O . ILE A 1 92 ? -0.034 -4.688 2.363 1.00 91.88 92 ILE A O 1
ATOM 762 N N . MET A 1 93 ? 0.943 -2.666 2.268 1.00 89.44 93 MET A N 1
ATOM 763 C CA . MET A 1 93 ? 2.186 -3.153 1.660 1.00 89.44 93 MET A CA 1
ATOM 764 C C . MET A 1 93 ? 2.842 -4.236 2.522 1.00 89.44 93 MET A C 1
ATOM 766 O O . MET A 1 93 ? 3.157 -5.314 2.024 1.00 89.44 93 MET A O 1
ATOM 770 N N . LYS A 1 94 ? 2.971 -4.001 3.834 1.00 88.25 94 LYS A N 1
ATOM 771 C CA . LYS A 1 94 ? 3.505 -5.000 4.767 1.00 88.25 94 LYS A CA 1
ATOM 772 C C . LYS A 1 94 ? 2.648 -6.256 4.852 1.00 88.25 94 LYS A C 1
ATOM 774 O O . LYS A 1 94 ? 3.211 -7.334 4.967 1.00 88.25 94 LYS A O 1
ATOM 779 N N . ALA A 1 95 ? 1.323 -6.148 4.824 1.00 87.94 95 ALA A N 1
ATOM 780 C CA . ALA A 1 95 ? 0.440 -7.308 4.897 1.00 87.94 95 ALA A CA 1
ATOM 781 C C . ALA A 1 95 ? 0.516 -8.160 3.621 1.00 87.94 95 ALA A C 1
ATOM 783 O O . ALA A 1 95 ? 0.527 -9.388 3.697 1.00 87.94 95 ALA A O 1
ATOM 784 N N . VAL A 1 96 ? 0.625 -7.517 2.455 1.00 85.62 96 VAL A N 1
ATOM 785 C CA . VAL A 1 96 ? 0.830 -8.195 1.168 1.00 85.62 96 VAL A CA 1
ATOM 786 C C . VAL A 1 96 ? 2.197 -8.889 1.121 1.00 85.62 96 VAL A C 1
ATOM 788 O O . VAL A 1 96 ? 2.282 -10.033 0.677 1.00 85.62 96 VAL A O 1
ATOM 791 N N . GLU A 1 97 ? 3.255 -8.239 1.612 1.00 79.81 97 GLU A N 1
ATOM 792 C CA . GLU A 1 97 ? 4.630 -8.764 1.583 1.00 79.81 97 GLU A CA 1
ATOM 793 C C . GLU A 1 97 ? 4.938 -9.775 2.695 1.00 79.81 97 GLU A C 1
ATOM 795 O O . GLU A 1 97 ? 5.644 -10.757 2.473 1.00 79.81 97 GLU A O 1
ATOM 800 N N . GLY A 1 98 ? 4.421 -9.533 3.899 1.00 71.50 98 GLY A N 1
ATOM 801 C CA . GLY A 1 98 ? 4.716 -10.282 5.118 1.00 71.50 98 GLY A CA 1
ATOM 802 C C . GLY A 1 98 ? 4.030 -11.645 5.202 1.00 71.50 98 GLY A C 1
ATOM 803 O O . GLY A 1 98 ? 4.484 -12.496 5.966 1.00 71.50 98 GLY A O 1
ATOM 804 N N . GLY A 1 99 ? 2.978 -11.911 4.417 1.00 56.91 99 GLY A N 1
ATOM 805 C CA . GLY A 1 99 ? 2.432 -13.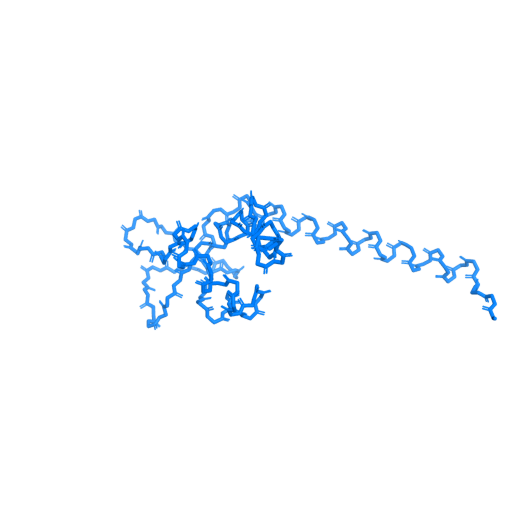267 4.358 1.00 56.91 99 GLY A CA 1
ATOM 806 C C . GLY A 1 99 ? 1.127 -13.494 3.584 1.00 56.91 99 GLY A C 1
ATOM 807 O O . GLY A 1 99 ? 0.068 -12.988 3.931 1.00 56.91 99 GLY A O 1
ATOM 808 N N . ASN A 1 100 ? 1.168 -14.487 2.687 1.00 56.47 100 ASN A N 1
ATOM 809 C CA . ASN A 1 100 ? 0.095 -15.483 2.493 1.00 56.47 100 ASN A CA 1
ATOM 810 C C . ASN A 1 100 ? -1.160 -15.153 1.658 1.00 56.47 100 ASN A C 1
ATOM 812 O O . ASN A 1 100 ? -2.252 -15.642 1.976 1.00 56.47 100 ASN A O 1
ATOM 816 N N . ILE A 1 101 ? -1.019 -14.513 0.494 1.00 53.00 101 ILE A N 1
ATOM 817 C CA . ILE A 1 101 ? -1.950 -14.821 -0.617 1.00 53.00 101 ILE A CA 1
ATOM 818 C C . ILE A 1 101 ? -1.626 -16.221 -1.187 1.00 53.00 101 ILE A C 1
ATOM 820 O O . ILE A 1 101 ? -2.517 -17.058 -1.308 1.00 53.00 101 ILE A O 1
ATOM 824 N N . LEU A 1 102 ? -0.341 -16.531 -1.419 1.00 48.38 102 LEU A N 1
ATOM 825 C CA . LEU A 1 102 ? 0.102 -17.786 -2.053 1.00 48.38 102 LEU A CA 1
ATOM 826 C C . LEU A 1 102 ? 0.050 -19.037 -1.143 1.00 48.38 102 LEU A C 1
ATOM 828 O O . LEU A 1 102 ? -0.434 -20.072 -1.593 1.00 48.38 102 LEU A O 1
ATOM 832 N N . LYS A 1 103 ? 0.445 -18.979 0.146 1.00 46.06 103 LYS A N 1
ATOM 833 C CA . LYS A 1 103 ? 0.381 -20.177 1.030 1.00 46.06 103 LYS A CA 1
ATOM 834 C C . LYS A 1 103 ? -1.046 -20.655 1.339 1.00 46.06 103 LYS A C 1
ATOM 836 O O . LYS A 1 103 ? -1.229 -21.800 1.736 1.00 46.06 103 LYS A O 1
ATOM 841 N N . CYS A 1 104 ? -2.061 -19.801 1.195 1.00 43.97 104 CYS A N 1
ATOM 842 C CA . CYS A 1 104 ? -3.455 -20.206 1.404 1.00 43.97 104 CYS A CA 1
ATOM 843 C C . CYS A 1 104 ? -4.113 -20.764 0.136 1.00 43.97 104 CYS A C 1
ATOM 845 O O . CYS A 1 104 ? -5.010 -21.587 0.268 1.00 43.97 104 CYS A O 1
ATOM 847 N N . LEU A 1 105 ? -3.661 -20.377 -1.064 1.00 47.47 105 LEU A N 1
ATOM 848 C CA . LEU A 1 105 ? -4.084 -21.027 -2.313 1.00 47.47 105 LEU A CA 1
ATOM 849 C C . LEU A 1 105 ? -3.579 -22.476 -2.388 1.00 47.47 105 LEU A C 1
ATOM 851 O O . LEU A 1 105 ? -4.328 -23.349 -2.807 1.00 47.47 105 LEU A O 1
ATOM 855 N N . GLN A 1 106 ? -2.378 -22.756 -1.866 1.00 45.44 106 GLN A N 1
ATOM 856 C CA . GLN A 1 106 ? -1.870 -24.129 -1.730 1.00 45.44 106 GLN A CA 1
ATOM 857 C C . GLN A 1 106 ? -2.741 -25.021 -0.830 1.00 45.44 106 GLN A C 1
ATOM 859 O O . GLN A 1 106 ? -2.852 -26.210 -1.095 1.00 45.44 106 GLN A O 1
ATOM 864 N N . LYS A 1 107 ? -3.400 -24.470 0.201 1.00 44.16 107 LYS A N 1
ATOM 865 C CA . LYS A 1 107 ? -4.304 -25.249 1.070 1.00 44.16 107 LYS A CA 1
ATOM 866 C C . LYS A 1 107 ? -5.687 -25.508 0.469 1.00 44.16 107 LYS A C 1
ATOM 868 O O . LYS A 1 107 ? -6.413 -26.326 1.010 1.00 44.16 107 LYS A O 1
ATOM 873 N N . ILE A 1 108 ? -6.066 -24.801 -0.596 1.00 45.66 108 ILE A N 1
ATOM 874 C CA . ILE A 1 108 ? -7.321 -25.052 -1.328 1.00 45.66 108 ILE A CA 1
ATOM 875 C C . ILE A 1 108 ? -7.097 -26.119 -2.423 1.00 45.66 108 ILE A C 1
ATOM 877 O O . ILE A 1 108 ? -8.058 -26.670 -2.944 1.00 45.66 108 ILE A O 1
ATOM 881 N N . GLN A 1 109 ? -5.835 -26.435 -2.749 1.00 40.34 109 GLN A N 1
ATOM 882 C CA . GLN A 1 109 ? -5.435 -27.474 -3.709 1.00 40.34 109 GLN A CA 1
ATOM 883 C C . GLN A 1 109 ? -4.939 -28.783 -3.057 1.00 40.34 109 GLN A C 1
ATOM 885 O O . GLN A 1 109 ? -4.345 -29.603 -3.753 1.00 40.34 109 GLN A O 1
ATOM 890 N N . MET A 1 110 ? -5.168 -28.986 -1.754 1.00 34.44 110 MET A N 1
ATOM 891 C CA . MET A 1 110 ? -4.968 -30.284 -1.092 1.00 34.44 110 MET A CA 1
ATOM 892 C C . MET A 1 110 ? -6.302 -30.943 -0.783 1.00 34.44 110 MET A C 1
ATOM 894 O O . MET A 1 110 ? -7.162 -30.243 -0.203 1.00 34.44 110 MET A O 1
#

Secondary structure (DSSP, 8-state):
-PPPHHHHHHHHHHHHHHHHHHHHHHHHHHH-TTBEEEHHHHHHHH-HHHHHHHHHTTSS-PPPTTSS-EE-TTS-EE-S-SSS-EEEHHHHHHHHHHS-SHHHHHTT--

Foldseek 3Di:
DDDPPVNVVVVVVVVVVVVVVVVVVLVVLLVPQQEKDFPVVCCVPVNPVLVVVCVVVVQWDFDDADPDWHAHPVRHTDRDDPVTTITGSNSSVCSVVVDDPPVVVVVVVD

Sequence (110 aa):
MEIDPIIKQAIEIGIKLGIEAYRNERNANLKNKKILICRSDAERRFGRGVIRNLEKRKLVFPYQFGIETMVNEEGDKISEPRGHIYYKLHEIMKAVEGGNILKCLQKIQM

pLDDT: mean 82.85, std 13.87, range [34.44, 94.38]

Radius of gyration: 18.44 Å; chains: 1; bounding box: 41×47×53 Å